Protein AF-A0A920RBZ0-F1 (afdb_monomer)

Structure (mmCIF, N/CA/C/O backbone):
data_AF-A0A920RBZ0-F1
#
_entry.id   AF-A0A920RBZ0-F1
#
loop_
_atom_site.group_PDB
_atom_site.id
_atom_site.type_symbol
_atom_site.label_atom_id
_atom_site.label_alt_id
_atom_site.label_comp_id
_atom_site.label_asym_id
_atom_site.label_entity_id
_atom_site.label_seq_id
_atom_site.pdbx_PDB_ins_code
_atom_site.Cartn_x
_atom_site.Cartn_y
_atom_site.Cartn_z
_atom_site.occupancy
_atom_site.B_iso_or_equiv
_atom_site.auth_seq_id
_atom_site.auth_comp_id
_atom_site.auth_asym_id
_atom_site.auth_atom_id
_atom_site.pdbx_PDB_model_num
ATOM 1 N N . MET A 1 1 ? -3.989 13.168 2.969 1.00 63.44 1 MET A N 1
ATOM 2 C CA . MET A 1 1 ? -5.109 12.284 3.376 1.00 63.44 1 MET A CA 1
ATOM 3 C C . MET A 1 1 ? -4.665 11.028 4.134 1.00 63.44 1 MET A C 1
ATOM 5 O O . MET A 1 1 ? -4.941 10.979 5.319 1.00 63.44 1 MET A O 1
ATOM 9 N N . MET A 1 2 ? -3.976 10.028 3.555 1.00 75.94 2 MET A N 1
ATOM 10 C CA . MET A 1 2 ? -3.644 8.800 4.323 1.00 75.94 2 MET A CA 1
ATOM 11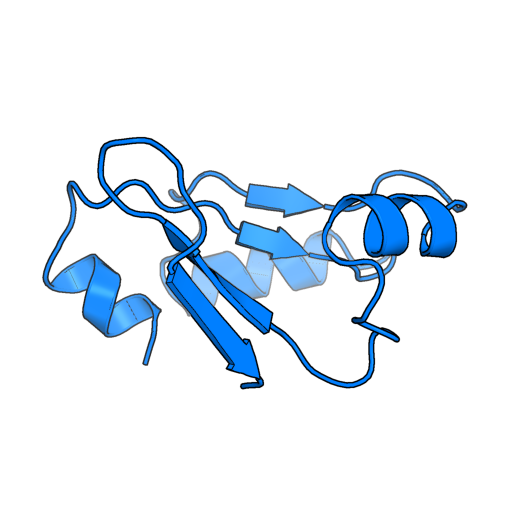 C C . MET A 1 2 ? -2.591 9.020 5.426 1.00 75.94 2 MET A C 1
ATOM 13 O O . MET A 1 2 ? -2.751 8.508 6.529 1.00 75.94 2 MET A O 1
ATOM 17 N N . GLY A 1 3 ? -1.570 9.849 5.177 1.00 76.19 3 GLY A N 1
ATOM 18 C CA . GLY A 1 3 ? -0.590 10.219 6.211 1.00 76.19 3 GLY A CA 1
ATOM 19 C C . GLY A 1 3 ? -1.228 10.876 7.445 1.00 76.19 3 GLY A C 1
ATOM 20 O O . GLY A 1 3 ? -0.833 10.596 8.570 1.00 76.19 3 GLY A O 1
ATOM 21 N N . GLU A 1 4 ? -2.284 11.673 7.258 1.00 81.69 4 GLU A N 1
ATOM 22 C CA . GLU A 1 4 ? -3.045 12.267 8.368 1.00 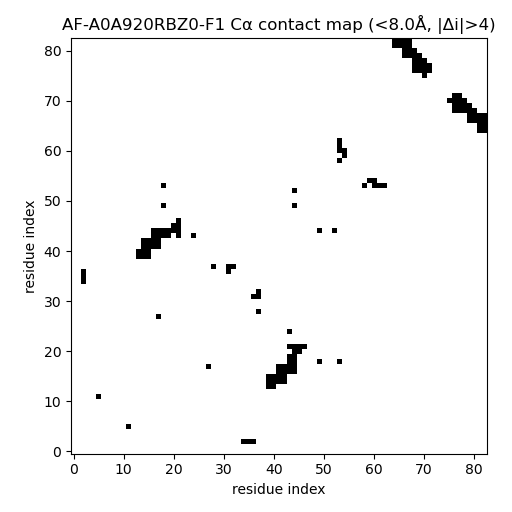81.69 4 GLU A CA 1
ATOM 23 C C . GLU A 1 4 ? -3.847 11.216 9.148 1.00 81.69 4 GLU A C 1
ATOM 25 O O . GLU A 1 4 ? -3.906 11.273 10.374 1.00 81.69 4 GLU A O 1
ATOM 30 N N . VAL A 1 5 ? -4.439 10.230 8.461 1.00 84.31 5 VAL A N 1
ATOM 31 C CA . VAL A 1 5 ? -5.160 9.123 9.115 1.00 84.31 5 VAL A CA 1
ATOM 32 C C . VAL A 1 5 ? -4.223 8.332 10.025 1.00 84.31 5 VAL A C 1
ATOM 34 O O . VAL A 1 5 ? -4.607 7.995 11.144 1.00 84.31 5 VAL A O 1
ATOM 37 N N . LEU A 1 6 ? -2.996 8.080 9.572 1.00 84.25 6 LEU A N 1
ATOM 38 C CA . LEU A 1 6 ? -1.984 7.352 10.337 1.00 84.25 6 LEU A CA 1
ATOM 39 C C . LEU A 1 6 ? -1.445 8.174 11.506 1.00 84.25 6 LEU A C 1
ATOM 41 O O . LEU A 1 6 ? -1.292 7.641 12.600 1.00 84.25 6 LEU A O 1
ATOM 45 N N . ALA A 1 7 ? -1.258 9.483 11.319 1.00 84.31 7 ALA A N 1
ATOM 46 C CA . ALA A 1 7 ? -0.901 10.384 12.414 1.00 84.31 7 ALA A CA 1
ATOM 47 C C . ALA A 1 7 ? -1.961 10.397 13.534 1.00 84.31 7 ALA A C 1
ATOM 49 O O . ALA A 1 7 ? -1.619 10.530 14.707 1.00 84.31 7 ALA A O 1
ATOM 50 N N . LEU A 1 8 ? -3.244 10.234 13.188 1.00 89.38 8 LEU A N 1
ATOM 51 C CA . LEU A 1 8 ? -4.343 10.134 14.156 1.00 89.38 8 LEU A CA 1
ATOM 52 C C . LEU A 1 8 ? -4.517 8.725 14.749 1.00 89.38 8 LEU A C 1
ATOM 54 O O . LEU A 1 8 ? -5.146 8.590 15.796 1.00 89.38 8 LEU A O 1
ATOM 58 N N . ASN A 1 9 ? -3.991 7.687 14.093 1.00 89.75 9 ASN A N 1
ATOM 59 C CA . ASN A 1 9 ? -4.164 6.282 14.473 1.00 89.75 9 ASN A CA 1
ATOM 60 C C . ASN A 1 9 ? -2.830 5.521 14.338 1.00 89.75 9 ASN A C 1
ATOM 62 O O . ASN A 1 9 ? -2.701 4.680 13.446 1.00 89.75 9 ASN A O 1
ATOM 66 N N . PRO A 1 10 ? -1.834 5.791 15.201 1.00 85.94 10 PRO A N 1
ATOM 67 C CA . PRO A 1 10 ? -0.484 5.239 15.053 1.00 85.94 10 PRO A CA 1
ATOM 68 C C . PRO A 1 10 ? -0.426 3.707 15.173 1.00 85.94 10 PRO A C 1
ATOM 70 O O . PRO A 1 10 ? 0.462 3.084 14.603 1.00 85.94 10 PRO A O 1
ATOM 73 N N . ASP A 1 11 ? -1.394 3.096 15.863 1.00 89.75 11 ASP A N 1
ATOM 74 C CA . ASP A 1 11 ? -1.482 1.641 16.034 1.00 89.75 11 ASP A CA 1
ATOM 75 C C . ASP A 1 11 ? -2.268 0.936 14.911 1.00 89.75 11 ASP A C 1
ATOM 77 O O . ASP A 1 11 ? -2.470 -0.280 14.963 1.00 89.75 11 ASP A O 1
ATOM 81 N N . LEU A 1 12 ? -2.763 1.675 13.908 1.00 89.94 12 LEU A N 1
ATOM 82 C CA . LEU A 1 12 ? -3.513 1.096 12.795 1.00 89.94 12 LEU A CA 1
ATOM 83 C C . LEU A 1 12 ? -2.577 0.241 11.923 1.00 89.94 12 LEU A C 1
ATOM 85 O O . LEU A 1 12 ? -1.635 0.786 11.342 1.00 89.94 12 LEU A O 1
ATOM 89 N N . PRO A 1 13 ? -2.843 -1.070 11.748 1.00 91.88 13 PRO A N 1
ATOM 90 C CA . PRO A 1 13 ? -2.056 -1.886 10.835 1.00 91.88 13 PRO A CA 1
ATOM 91 C C . PRO A 1 13 ? -2.184 -1.348 9.411 1.00 91.88 13 PRO A C 1
ATOM 93 O O . PRO A 1 13 ? -3.280 -1.291 8.849 1.00 91.88 13 PRO A O 1
ATOM 96 N N . PHE A 1 14 ? -1.055 -0.956 8.830 1.00 91.19 14 PHE A N 1
ATOM 97 C CA . PHE A 1 14 ? -1.017 -0.315 7.527 1.00 91.19 14 PHE A CA 1
ATOM 98 C C . PHE A 1 14 ? 0.220 -0.760 6.751 1.00 91.19 14 PHE A C 1
ATOM 100 O O . PHE A 1 14 ? 1.322 -0.829 7.295 1.00 91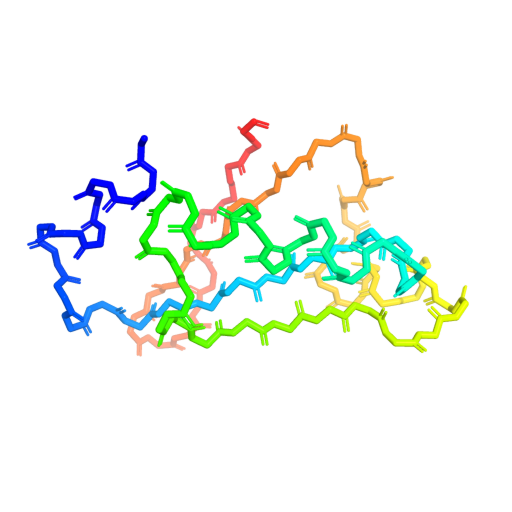.19 14 PHE A O 1
ATOM 107 N N . VAL A 1 15 ? 0.019 -1.084 5.474 1.00 92.75 15 VAL A N 1
ATOM 108 C CA . VAL A 1 15 ? 1.070 -1.542 4.566 1.00 92.75 15 VAL A CA 1
ATOM 109 C C . VAL A 1 15 ? 0.939 -0.790 3.252 1.00 92.75 15 VAL A C 1
ATOM 111 O O . VAL A 1 15 ? -0.150 -0.712 2.682 1.00 92.75 15 VAL A O 1
ATOM 114 N N . LEU A 1 16 ? 2.060 -0.271 2.759 1.00 93.19 16 LEU A N 1
ATOM 115 C CA . LEU A 1 16 ? 2.154 0.334 1.433 1.00 93.19 16 LEU A CA 1
ATOM 116 C C . LEU A 1 16 ? 2.711 -0.671 0.431 1.00 93.19 16 LEU A C 1
ATOM 118 O O . LEU A 1 16 ? 3.625 -1.434 0.740 1.00 93.19 16 LEU A O 1
ATOM 122 N N . VAL A 1 17 ? 2.181 -0.651 -0.787 1.00 92.44 17 VAL A N 1
ATOM 123 C CA . VAL A 1 17 ? 2.701 -1.450 -1.897 1.00 92.44 17 VAL A CA 1
ATOM 124 C C . VAL A 1 17 ? 2.857 -0.538 -3.106 1.00 92.44 17 VAL A C 1
ATOM 126 O O . VAL A 1 17 ? 1.856 -0.099 -3.669 1.00 92.44 17 VAL A O 1
ATOM 129 N N . SER A 1 18 ? 4.097 -0.245 -3.503 1.00 92.31 18 SER A N 1
ATOM 130 C CA . SER A 1 18 ? 4.368 0.401 -4.790 1.00 92.31 18 SER A CA 1
ATOM 131 C C . SER A 1 18 ? 4.356 -0.651 -5.896 1.00 92.31 18 SER A C 1
ATOM 133 O O . SER A 1 18 ? 4.992 -1.706 -5.797 1.00 92.31 18 SER A O 1
ATOM 135 N N . THR A 1 19 ? 3.614 -0.350 -6.958 1.00 90.50 19 THR A N 1
ATOM 136 C CA . THR A 1 19 ? 3.559 -1.162 -8.181 1.00 90.50 19 THR A CA 1
ATOM 137 C C . THR A 1 19 ? 4.385 -0.571 -9.319 1.00 90.50 19 THR A C 1
ATOM 139 O O . THR A 1 19 ? 4.243 -1.013 -10.461 1.00 90.50 19 THR A O 1
ATOM 142 N N . ASP A 1 20 ? 5.198 0.441 -9.018 1.00 88.75 20 ASP A N 1
ATOM 143 C CA . ASP A 1 20 ? 6.088 1.085 -9.978 1.00 88.75 20 ASP A CA 1
ATOM 144 C C . ASP A 1 20 ? 7.290 0.183 -10.289 1.00 88.75 20 ASP A C 1
ATOM 146 O O . ASP A 1 20 ? 7.508 -0.851 -9.650 1.00 88.75 20 ASP A O 1
ATOM 150 N N . SER A 1 21 ? 8.068 0.556 -11.307 1.00 88.38 21 SER A N 1
ATOM 151 C CA . SER A 1 21 ? 9.277 -0.183 -11.680 1.00 88.38 21 SER A CA 1
ATOM 152 C C . SER A 1 21 ? 10.292 -0.155 -10.543 1.00 88.38 21 SER A C 1
ATOM 154 O O . SER A 1 21 ? 10.593 0.912 -10.022 1.00 88.38 21 SER A O 1
ATOM 156 N N . ILE A 1 22 ? 10.909 -1.295 -10.219 1.00 90.25 22 ILE A N 1
ATOM 157 C CA . ILE A 1 22 ? 11.978 -1.371 -9.208 1.00 90.25 22 ILE A CA 1
ATOM 158 C C . ILE A 1 22 ? 13.158 -0.424 -9.499 1.00 90.25 22 ILE A C 1
ATOM 160 O O . ILE A 1 22 ? 13.914 -0.074 -8.596 1.00 90.25 22 ILE A O 1
ATOM 164 N N . GLU A 1 23 ? 13.306 0.016 -10.750 1.00 92.31 23 GLU A N 1
ATOM 165 C CA . GLU A 1 23 ? 14.296 1.011 -11.170 1.00 92.31 23 GLU A CA 1
ATOM 166 C C . GLU A 1 23 ? 14.083 2.381 -10.504 1.00 92.31 23 GLU A C 1
ATOM 168 O O . GLU A 1 23 ? 15.055 3.093 -10.277 1.00 92.31 23 GLU A O 1
ATOM 173 N N . THR A 1 24 ? 12.848 2.730 -10.119 1.00 92.75 24 THR A N 1
ATOM 174 C CA . THR A 1 24 ? 12.500 4.002 -9.451 1.00 92.75 24 THR A CA 1
ATOM 175 C C . THR A 1 24 ? 12.497 3.879 -7.925 1.00 92.75 24 THR A C 1
ATOM 177 O O . THR A 1 24 ? 11.813 4.624 -7.222 1.00 92.75 24 THR A O 1
ATOM 180 N N . ARG A 1 25 ? 13.222 2.897 -7.375 1.00 93.06 25 ARG A N 1
ATOM 181 C CA . ARG A 1 25 ? 13.248 2.631 -5.929 1.00 93.06 25 ARG A CA 1
ATOM 182 C C . ARG A 1 25 ? 13.755 3.821 -5.115 1.00 93.06 25 ARG A C 1
ATOM 184 O O . ARG A 1 25 ? 13.259 4.035 -4.014 1.00 93.06 25 ARG A O 1
ATOM 191 N N . GLU A 1 26 ? 14.752 4.552 -5.609 1.00 95.25 26 GLU A N 1
ATOM 192 C CA . GLU A 1 26 ? 15.285 5.721 -4.895 1.00 95.25 26 GLU A CA 1
ATOM 193 C C . GLU A 1 26 ? 14.239 6.840 -4.813 1.00 95.25 26 GLU A C 1
ATOM 195 O O . GLU A 1 26 ? 13.965 7.314 -3.712 1.00 95.25 26 GLU A O 1
ATOM 200 N N . ASP A 1 27 ? 13.552 7.137 -5.920 1.00 95.38 27 ASP A N 1
ATOM 201 C CA . ASP A 1 27 ? 12.445 8.103 -5.957 1.00 95.38 27 ASP A CA 1
ATOM 202 C C . ASP A 1 27 ? 11.313 7.708 -4.991 1.00 95.38 27 ASP A C 1
ATOM 204 O O . ASP A 1 27 ? 10.764 8.540 -4.268 1.00 95.38 27 ASP A O 1
ATOM 208 N N . ALA A 1 28 ? 10.974 6.414 -4.935 1.00 93.50 28 ALA A N 1
ATOM 209 C CA . ALA A 1 28 ? 9.963 5.905 -4.012 1.00 93.50 28 ALA A CA 1
ATOM 210 C C . ALA A 1 28 ? 10.380 6.077 -2.540 1.00 93.50 28 ALA A C 1
ATOM 212 O O . ALA A 1 28 ? 9.539 6.378 -1.693 1.00 93.50 28 ALA A O 1
ATOM 213 N N . LEU A 1 29 ? 11.666 5.903 -2.221 1.00 94.31 29 LEU A N 1
ATOM 214 C CA . LEU A 1 29 ? 12.186 6.122 -0.870 1.00 94.31 29 LEU A CA 1
ATOM 215 C C . LEU A 1 29 ? 12.165 7.606 -0.486 1.00 94.31 29 LEU A C 1
ATOM 217 O O . LEU A 1 29 ? 11.734 7.915 0.625 1.00 94.31 29 LEU A O 1
ATOM 221 N N . GLU A 1 30 ? 12.571 8.511 -1.382 1.00 95.69 30 GLU A N 1
ATOM 222 C CA . GLU A 1 30 ? 12.456 9.961 -1.153 1.00 95.69 30 GLU A CA 1
ATOM 223 C C . GLU A 1 30 ? 11.002 10.367 -0.908 1.00 95.69 30 GLU A C 1
ATOM 225 O O . GLU A 1 30 ? 10.710 11.025 0.091 1.00 95.69 30 GLU A O 1
ATOM 230 N N . PHE A 1 31 ? 10.069 9.873 -1.727 1.00 92.25 31 PHE A N 1
ATOM 231 C CA . PHE A 1 31 ? 8.642 10.115 -1.527 1.00 92.25 31 PHE A CA 1
ATOM 232 C C . PHE A 1 31 ? 8.167 9.661 -0.137 1.00 92.25 31 PHE A C 1
ATOM 234 O O . PHE A 1 31 ? 7.457 10.388 0.556 1.00 92.25 31 PHE A O 1
ATOM 241 N N . LEU A 1 32 ? 8.562 8.471 0.324 1.00 92.06 32 LEU A N 1
ATOM 242 C CA . LEU A 1 32 ? 8.188 8.018 1.667 1.00 92.06 32 LEU A CA 1
ATOM 243 C C . LEU A 1 32 ? 8.778 8.911 2.768 1.00 92.06 32 LEU A C 1
ATOM 245 O O . LEU A 1 32 ? 8.128 9.113 3.794 1.00 92.06 32 LEU A O 1
ATOM 249 N N . ILE A 1 33 ? 9.983 9.451 2.587 1.00 93.25 33 ILE A N 1
ATOM 250 C CA . ILE A 1 33 ? 10.600 10.369 3.554 1.00 93.25 33 ILE A CA 1
ATOM 251 C C . ILE A 1 33 ? 9.839 11.695 3.593 1.00 93.25 33 ILE A C 1
ATOM 253 O O . ILE A 1 33 ? 9.421 12.108 4.676 1.00 93.25 33 ILE A O 1
ATOM 257 N N . ASP A 1 34 ? 9.584 12.303 2.433 1.00 91.56 34 ASP A N 1
ATOM 258 C CA . ASP A 1 34 ? 8.911 13.603 2.301 1.00 91.56 34 ASP A CA 1
ATOM 259 C C . ASP A 1 34 ? 7.530 13.631 2.967 1.00 91.56 34 ASP A C 1
ATOM 261 O O . ASP A 1 34 ? 7.105 14.651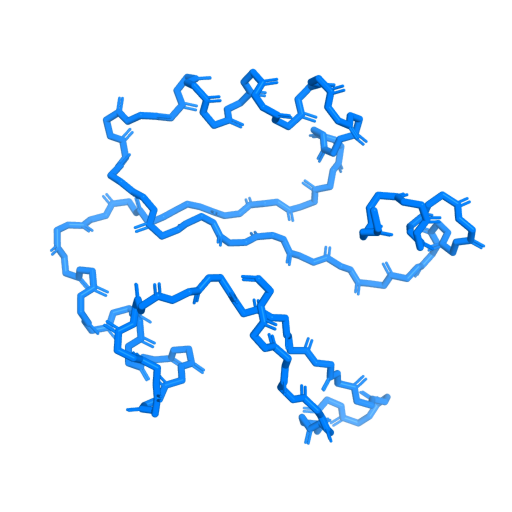 3.516 1.00 91.56 34 ASP A O 1
ATOM 265 N N . TYR A 1 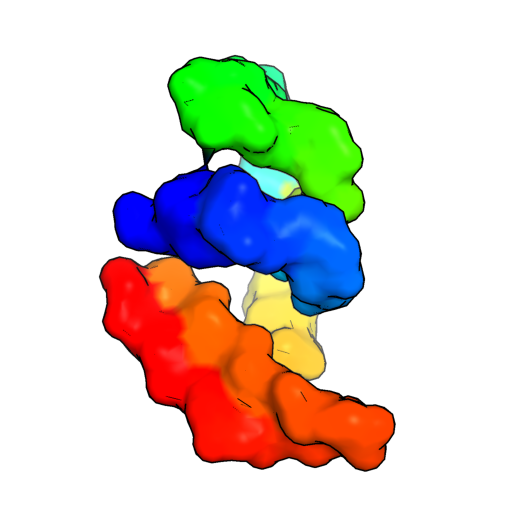35 ? 6.837 12.490 2.964 1.00 87.81 35 TYR A N 1
ATOM 266 C CA . TYR A 1 35 ? 5.509 12.342 3.559 1.00 87.81 35 TYR A CA 1
ATOM 267 C C . TYR A 1 35 ? 5.507 11.686 4.951 1.00 87.81 35 TYR A C 1
ATOM 269 O O . TYR A 1 35 ? 4.431 11.391 5.474 1.00 87.81 35 TYR A O 1
ATOM 277 N N . ASN A 1 36 ? 6.673 11.483 5.579 1.00 87.56 36 ASN A N 1
ATOM 278 C CA . ASN A 1 36 ? 6.825 10.801 6.877 1.00 87.56 36 ASN A CA 1
ATOM 279 C C . ASN A 1 36 ? 6.231 9.377 6.910 1.00 87.56 36 ASN A C 1
ATOM 281 O O . ASN A 1 36 ? 5.693 8.931 7.920 1.00 87.56 36 ASN A O 1
ATOM 285 N N . LEU A 1 37 ? 6.321 8.657 5.794 1.00 88.12 37 LEU A N 1
ATOM 286 C CA . LEU A 1 37 ? 5.847 7.280 5.626 1.00 88.12 37 LEU A CA 1
ATOM 287 C C . LEU A 1 37 ? 6.991 6.251 5.631 1.00 88.12 37 LEU A C 1
ATOM 289 O O . LEU A 1 37 ? 6.738 5.057 5.527 1.00 88.12 37 LEU A O 1
ATOM 293 N N . HIS A 1 38 ? 8.249 6.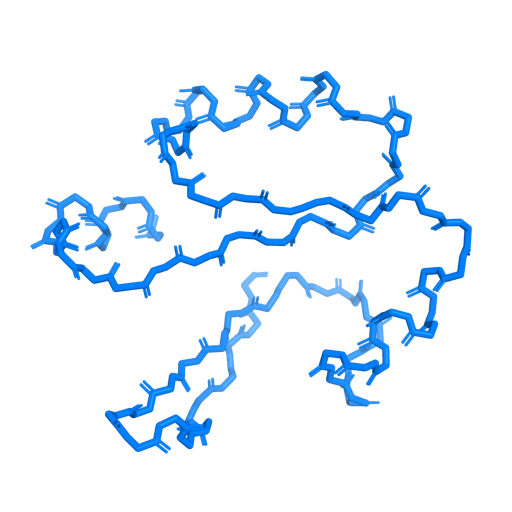680 5.741 1.00 89.75 38 HIS A N 1
ATOM 294 C CA . HIS A 1 38 ? 9.427 5.806 5.653 1.00 89.75 38 HIS A CA 1
ATOM 295 C C . HIS A 1 38 ? 9.559 4.790 6.803 1.00 89.75 38 HIS A C 1
ATOM 297 O O . HIS A 1 38 ? 10.239 3.780 6.642 1.00 89.75 38 HIS A O 1
ATOM 303 N N . GLU A 1 39 ? 8.903 5.023 7.942 1.00 88.56 39 GLU A N 1
ATOM 304 C CA . GLU A 1 39 ? 8.856 4.070 9.064 1.00 88.56 39 GLU A CA 1
ATOM 305 C C . GLU A 1 39 ? 7.753 3.009 8.907 1.00 88.56 39 GLU A C 1
ATOM 307 O O . GLU A 1 39 ? 7.700 2.033 9.656 1.00 88.56 39 GLU A O 1
ATOM 312 N N . ILE A 1 40 ? 6.869 3.176 7.923 1.00 89.25 40 ILE A N 1
ATOM 313 C CA . ILE A 1 40 ? 5.769 2.254 7.656 1.00 89.25 40 ILE A CA 1
ATOM 314 C C . ILE A 1 40 ? 6.287 1.072 6.847 1.00 89.25 40 ILE A C 1
ATOM 316 O O . ILE A 1 40 ? 7.066 1.224 5.902 1.00 89.25 40 ILE A O 1
ATOM 320 N N . GLN A 1 41 ? 5.783 -0.123 7.162 1.00 92.25 41 GLN A N 1
ATOM 321 C CA . GLN A 1 41 ? 6.040 -1.297 6.344 1.00 92.25 41 GLN A CA 1
ATOM 322 C C . GLN A 1 41 ? 5.590 -1.057 4.894 1.00 92.25 41 GLN A C 1
ATOM 324 O O . GLN A 1 41 ? 4.406 -0.877 4.602 1.00 92.25 41 GLN A O 1
ATOM 329 N N . SER A 1 42 ? 6.548 -1.106 3.974 1.00 93.38 42 SER A N 1
ATOM 330 C CA . SER A 1 42 ? 6.314 -0.923 2.548 1.00 93.38 42 SER A CA 1
ATOM 331 C C . SER A 1 42 ? 6.948 -2.045 1.733 1.00 93.38 42 SER A C 1
ATOM 333 O O . SER A 1 42 ? 7.987 -2.604 2.091 1.00 93.38 42 SER A O 1
ATOM 335 N N . TRP A 1 43 ? 6.290 -2.386 0.631 1.00 93.12 43 TRP A N 1
ATOM 336 C CA . TRP A 1 43 ? 6.756 -3.343 -0.363 1.00 93.12 43 TRP A CA 1
ATOM 337 C C . TRP A 1 43 ? 6.784 -2.675 -1.731 1.00 93.12 43 TRP A C 1
ATOM 339 O O . TRP A 1 43 ? 5.994 -1.779 -2.020 1.00 93.12 43 TRP A O 1
ATOM 349 N N . MET A 1 44 ? 7.678 -3.140 -2.592 1.00 92.50 44 MET A N 1
ATOM 350 C CA . MET A 1 44 ? 7.745 -2.726 -3.986 1.00 92.50 44 MET A CA 1
ATOM 351 C C . MET A 1 44 ? 7.841 -3.971 -4.853 1.00 92.50 44 MET A C 1
ATOM 353 O O . MET A 1 44 ? 8.426 -4.979 -4.442 1.00 92.50 44 MET A O 1
ATOM 357 N N . PHE A 1 45 ? 7.255 -3.923 -6.043 1.00 90.88 45 PHE A N 1
ATOM 358 C CA . PHE A 1 45 ? 7.386 -5.023 -6.987 1.00 90.88 45 PHE A CA 1
ATOM 359 C C . PHE A 1 45 ? 8.849 -5.167 -7.416 1.00 90.88 45 PHE A C 1
ATOM 361 O O . PHE A 1 45 ? 9.463 -4.218 -7.886 1.00 90.88 45 PHE A O 1
ATOM 368 N N . ALA A 1 46 ? 9.407 -6.364 -7.235 1.00 85.56 46 ALA A N 1
ATOM 369 C CA . ALA A 1 46 ? 10.824 -6.646 -7.476 1.00 85.56 46 ALA A CA 1
ATOM 370 C C . ALA A 1 46 ? 11.100 -7.335 -8.826 1.00 85.56 46 ALA A C 1
ATOM 372 O O . ALA A 1 46 ? 12.252 -7.626 -9.134 1.00 85.56 46 ALA A O 1
ATOM 373 N N . ASP A 1 47 ? 10.062 -7.639 -9.610 1.00 76.38 47 ASP A N 1
ATOM 374 C CA . ASP A 1 47 ? 10.172 -8.408 -10.851 1.00 76.38 47 ASP A CA 1
ATOM 375 C C . ASP A 1 47 ? 9.240 -7.856 -11.942 1.00 76.38 47 ASP A C 1
ATOM 377 O O . ASP A 1 47 ? 8.234 -7.195 -11.685 1.00 76.38 47 ASP A O 1
ATOM 381 N N . SER A 1 48 ? 9.584 -8.198 -13.175 1.00 69.00 48 SER A N 1
ATOM 382 C CA . SER A 1 48 ? 8.911 -7.930 -14.440 1.00 69.00 48 SER A CA 1
ATOM 383 C C . SER A 1 48 ? 7.504 -8.536 -14.578 1.00 69.00 48 SER A C 1
ATOM 385 O O . SER A 1 48 ? 6.726 -8.062 -15.406 1.00 69.00 48 SER A O 1
ATOM 387 N N . PHE A 1 49 ? 7.105 -9.520 -13.757 1.00 80.06 49 PHE A N 1
ATOM 388 C CA . PHE A 1 49 ? 5.743 -10.098 -13.771 1.00 80.06 49 PHE A CA 1
ATOM 389 C C . PHE A 1 49 ? 4.693 -9.227 -13.051 1.00 80.06 49 PHE A C 1
ATOM 391 O O . PHE A 1 49 ? 3.862 -9.714 -12.276 1.00 80.06 49 PHE A O 1
ATOM 398 N N . ILE A 1 50 ? 4.703 -7.927 -13.340 1.00 81.94 50 ILE A N 1
ATOM 399 C CA . ILE A 1 50 ? 3.884 -6.892 -12.696 1.00 81.94 50 ILE A CA 1
ATOM 400 C C . ILE A 1 50 ? 2.380 -7.183 -12.852 1.00 81.94 50 ILE A C 1
ATOM 402 O O . ILE A 1 50 ? 1.611 -7.017 -11.908 1.00 81.94 50 ILE A O 1
ATOM 406 N N . GLU A 1 51 ? 1.943 -7.676 -14.015 1.00 84.50 51 GLU A N 1
ATOM 407 C CA . GLU A 1 51 ? 0.531 -8.003 -14.267 1.00 84.50 51 GLU A CA 1
ATOM 408 C C . GLU A 1 51 ? 0.013 -9.128 -13.367 1.00 84.50 51 GLU A C 1
ATOM 410 O O . GLU A 1 51 ? -1.078 -9.019 -12.809 1.00 84.50 51 GLU A O 1
ATOM 415 N N . ARG A 1 52 ? 0.806 -10.190 -13.169 1.00 87.12 52 ARG A N 1
ATOM 416 C CA . ARG A 1 52 ? 0.429 -11.306 -12.291 1.00 87.12 52 ARG A CA 1
ATOM 417 C C . ARG A 1 52 ? 0.377 -10.857 -10.833 1.00 87.12 52 ARG A C 1
ATOM 419 O O . ARG A 1 52 ? -0.541 -11.249 -10.117 1.00 87.12 52 ARG A O 1
ATOM 426 N N . LEU A 1 53 ? 1.340 -10.040 -10.405 1.00 87.81 53 LEU A N 1
ATOM 427 C CA . LEU A 1 53 ? 1.355 -9.486 -9.053 1.00 87.81 53 LEU A CA 1
ATOM 428 C C . LEU A 1 53 ? 0.148 -8.563 -8.819 1.00 87.81 53 LEU A C 1
ATOM 430 O O . LEU A 1 53 ? -0.548 -8.736 -7.822 1.00 87.81 53 LEU A O 1
ATOM 434 N N . ARG A 1 54 ? -0.188 -7.673 -9.765 1.00 87.75 54 ARG A N 1
ATOM 435 C CA . ARG A 1 54 ? -1.412 -6.850 -9.691 1.00 87.75 54 ARG A CA 1
ATOM 436 C C . ARG A 1 54 ? -2.677 -7.697 -9.623 1.00 87.7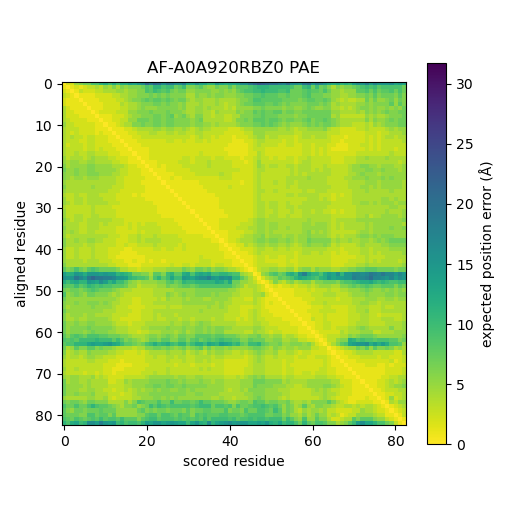5 54 ARG A C 1
ATOM 438 O O . ARG A 1 54 ? -3.497 -7.482 -8.737 1.00 87.75 54 ARG A O 1
ATOM 445 N N . TYR A 1 55 ? -2.798 -8.697 -10.496 1.00 88.69 55 TYR A N 1
ATOM 446 C CA . TYR A 1 55 ? -3.943 -9.609 -10.495 1.00 88.69 55 TYR A CA 1
ATOM 447 C C . TYR A 1 55 ? -4.091 -10.348 -9.156 1.00 88.69 55 TYR A C 1
ATOM 449 O O . TYR A 1 55 ? -5.206 -10.593 -8.708 1.00 88.69 55 TYR A O 1
ATOM 457 N N . SER A 1 56 ? -2.975 -10.688 -8.497 1.00 88.81 56 SER A N 1
ATOM 458 C CA . SER A 1 56 ? -3.001 -11.330 -7.176 1.00 88.81 56 SER A CA 1
ATOM 459 C C . SER A 1 56 ? -3.472 -10.409 -6.045 1.00 88.81 56 SER A C 1
ATOM 461 O O . SER A 1 56 ? -3.956 -10.912 -5.035 1.00 88.81 56 SER A O 1
ATOM 463 N N . ILE A 1 57 ? -3.357 -9.087 -6.218 1.00 89.25 57 ILE A N 1
ATOM 464 C CA . ILE A 1 57 ? -3.885 -8.084 -5.284 1.00 89.25 57 ILE A CA 1
ATOM 465 C C . ILE A 1 57 ? -5.387 -7.904 -5.517 1.00 89.25 57 ILE A C 1
ATOM 467 O O . ILE A 1 57 ? -6.181 -8.059 -4.592 1.00 89.25 57 ILE A O 1
ATOM 471 N N . ASP A 1 58 ? -5.773 -7.576 -6.752 1.00 90.88 58 ASP A N 1
ATOM 472 C CA . ASP A 1 58 ? -7.167 -7.368 -7.146 1.00 90.88 58 ASP A CA 1
ATOM 473 C C . ASP A 1 58 ? -7.344 -7.676 -8.646 1.00 90.88 58 ASP A C 1
ATOM 475 O O . ASP A 1 58 ? -6.888 -6.906 -9.496 1.00 90.88 58 ASP A O 1
ATOM 479 N N . PRO A 1 59 ? -8.042 -8.770 -9.001 1.00 90.94 59 PRO A N 1
ATOM 480 C CA . PRO A 1 59 ? -8.344 -9.122 -10.389 1.00 90.94 59 PRO A CA 1
ATOM 481 C C . PRO A 1 59 ? -9.114 -8.050 -11.173 1.00 90.94 59 PRO A C 1
ATOM 483 O O . PRO A 1 59 ? -9.084 -8.056 -12.402 1.00 90.94 59 PRO A O 1
ATOM 486 N N . ASN A 1 60 ? -9.816 -7.145 -10.482 1.00 89.31 60 ASN A N 1
ATOM 487 C CA . ASN A 1 60 ? -10.598 -6.058 -11.078 1.00 89.31 60 ASN A CA 1
ATOM 488 C C . ASN A 1 60 ? -9.824 -4.730 -11.112 1.00 89.31 60 ASN A C 1
ATOM 490 O O . ASN A 1 60 ? -10.413 -3.663 -11.333 1.00 89.31 60 ASN A O 1
ATOM 494 N N . TRP A 1 61 ? -8.519 -4.764 -10.836 1.00 88.69 61 TRP A N 1
ATOM 495 C CA . TRP A 1 61 ? -7.648 -3.602 -10.897 1.00 88.69 61 TRP A CA 1
ATOM 496 C C . TRP A 1 61 ? -6.690 -3.688 -12.083 1.00 88.69 61 TRP A C 1
ATOM 498 O O . TRP A 1 61 ? -5.714 -4.434 -12.084 1.00 88.69 61 TRP A O 1
ATOM 508 N N . TYR A 1 62 ? -6.942 -2.847 -13.083 1.00 82.81 62 TYR A N 1
ATOM 509 C CA . TYR A 1 62 ? -6.132 -2.771 -14.300 1.00 82.81 62 TYR A CA 1
ATOM 510 C C . TYR A 1 62 ? -4.899 -1.855 -14.173 1.00 82.81 62 TYR A C 1
ATOM 512 O O . TYR A 1 62 ? -4.180 -1.662 -15.146 1.00 82.81 62 TYR A O 1
ATOM 520 N N . GLY A 1 63 ? -4.622 -1.307 -12.981 1.00 80.62 63 GLY A N 1
ATOM 521 C CA . GLY A 1 63 ? -3.475 -0.419 -12.743 1.00 80.62 63 GLY A CA 1
ATOM 522 C C . GLY A 1 63 ? -3.703 1.049 -13.121 1.00 80.62 63 GLY A C 1
ATOM 523 O O . GLY A 1 63 ? -2.742 1.793 -13.246 1.00 80.62 63 GLY A O 1
ATOM 524 N N . GLU A 1 64 ? -4.957 1.465 -13.313 1.00 81.12 64 GLU A N 1
ATOM 525 C CA . GLU A 1 64 ? -5.314 2.806 -13.806 1.00 81.12 64 GLU A CA 1
ATOM 526 C C . GLU A 1 64 ? -5.109 3.914 -12.759 1.00 81.12 64 GLU A C 1
ATOM 528 O O . GLU A 1 64 ? -4.686 5.014 -13.099 1.00 81.12 64 GLU A O 1
ATOM 533 N N . LEU A 1 65 ? -5.417 3.615 -11.490 1.00 87.69 65 LEU A N 1
ATOM 534 C CA . LEU A 1 65 ? -5.290 4.515 -10.339 1.00 87.69 65 LEU A CA 1
ATOM 535 C C . LEU A 1 65 ? -4.798 3.746 -9.103 1.00 87.69 65 LEU A C 1
ATOM 537 O O . LEU A 1 65 ? -5.126 2.556 -8.976 1.00 87.69 65 LEU A O 1
ATOM 541 N N . PRO A 1 66 ? -4.076 4.399 -8.174 1.00 88.25 66 PRO A N 1
ATOM 542 C CA . PRO A 1 66 ? -3.795 3.851 -6.852 1.00 88.25 66 PRO A CA 1
ATOM 543 C C . PRO A 1 66 ? -5.071 3.389 -6.135 1.00 88.25 66 PRO A C 1
ATOM 545 O O . PRO A 1 66 ? -6.133 4.009 -6.245 1.00 88.25 66 PRO A O 1
ATOM 548 N N . ARG A 1 67 ? -4.974 2.289 -5.378 1.00 91.31 67 ARG A N 1
ATOM 549 C CA . ARG A 1 67 ? -6.094 1.736 -4.603 1.00 91.31 67 ARG A CA 1
ATOM 550 C C . ARG A 1 67 ? -5.756 1.612 -3.128 1.00 91.31 67 ARG A C 1
ATOM 552 O O . ARG A 1 67 ? -4.652 1.225 -2.762 1.00 91.31 67 ARG A O 1
ATOM 559 N N . SER A 1 68 ? -6.753 1.887 -2.295 1.00 91.50 68 SER A N 1
ATOM 560 C CA . SER A 1 68 ? -6.745 1.583 -0.866 1.00 91.50 68 SER A CA 1
ATOM 561 C C . SER A 1 68 ? 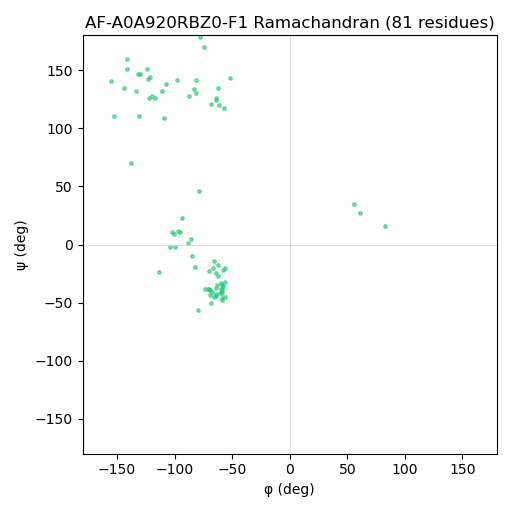-7.756 0.480 -0.573 1.00 91.50 68 SER A C 1
ATOM 563 O O . SER A 1 68 ? -8.908 0.564 -1.007 1.00 91.50 68 SER A O 1
ATOM 565 N N . TYR A 1 69 ? -7.329 -0.534 0.179 1.00 92.12 69 TYR A N 1
ATOM 566 C CA . TYR A 1 69 ? -8.152 -1.670 0.587 1.00 92.12 69 TYR A CA 1
ATOM 567 C C . TYR A 1 69 ? -8.284 -1.673 2.105 1.00 92.12 69 TYR A C 1
ATOM 569 O O . TYR A 1 69 ? -7.282 -1.655 2.818 1.00 92.12 69 TYR A O 1
ATOM 577 N N . PHE A 1 70 ? -9.518 -1.709 2.598 1.00 92.38 70 PHE A N 1
ATOM 578 C CA . PHE A 1 70 ? -9.804 -1.742 4.028 1.00 92.38 70 PHE A CA 1
ATOM 579 C C . PHE A 1 70 ? -10.296 -3.125 4.424 1.00 92.38 70 PHE A C 1
ATOM 581 O O . PHE A 1 70 ? -11.123 -3.726 3.731 1.00 92.38 70 PHE A O 1
ATOM 588 N N . PHE A 1 71 ? -9.809 -3.603 5.563 1.00 93.31 71 PHE A N 1
ATOM 589 C CA . PHE A 1 71 ? -10.133 -4.912 6.111 1.00 93.31 71 PHE A CA 1
ATOM 590 C C . PHE A 1 71 ? -10.751 -4.753 7.497 1.00 93.31 71 PHE A C 1
ATOM 592 O O . PHE A 1 71 ? -10.361 -3.866 8.257 1.00 93.31 71 PHE A O 1
ATOM 599 N N . ASP A 1 72 ? -11.717 -5.609 7.821 1.00 93.69 72 ASP A N 1
ATOM 600 C CA . ASP A 1 72 ? -12.218 -5.729 9.187 1.00 93.69 72 ASP A CA 1
ATOM 601 C C . ASP A 1 72 ? -11.264 -6.556 10.070 1.00 93.69 72 ASP A C 1
ATOM 603 O O . ASP A 1 72 ? -10.242 -7.086 9.624 1.00 93.69 72 ASP A O 1
ATOM 607 N N . THR A 1 73 ? -11.614 -6.702 11.347 1.00 93.19 73 THR A N 1
ATOM 608 C CA . THR A 1 73 ? -10.827 -7.470 12.323 1.00 93.19 73 THR A CA 1
ATOM 609 C C . THR A 1 73 ? -10.760 -8.973 12.030 1.00 93.19 73 THR A C 1
ATOM 611 O O . THR A 1 73 ? -9.909 -9.655 12.595 1.00 93.19 73 THR A O 1
ATOM 614 N N . ASN A 1 74 ? -11.610 -9.495 11.139 1.00 95.81 74 ASN A N 1
ATOM 615 C CA . ASN A 1 74 ? -11.578 -10.881 10.663 1.00 95.81 74 ASN A CA 1
ATOM 616 C C . ASN A 1 74 ? -10.792 -11.024 9.348 1.00 95.81 74 ASN A C 1
ATOM 618 O O . ASN A 1 74 ? -10.856 -12.075 8.709 1.00 95.81 74 ASN A O 1
ATOM 622 N N . HIS A 1 75 ? -10.077 -9.973 8.930 1.00 91.38 75 HIS A N 1
ATOM 623 C CA . HIS A 1 75 ? -9.348 -9.900 7.666 1.00 91.38 75 HIS A CA 1
ATOM 624 C C . HIS A 1 75 ? -10.247 -10.044 6.426 1.00 91.38 75 HIS A C 1
ATOM 626 O O . HIS A 1 75 ? -9.809 -10.461 5.352 1.00 91.38 75 HIS A O 1
ATOM 632 N N . LYS A 1 76 ? -11.525 -9.672 6.542 1.00 93.88 76 LYS A N 1
ATOM 633 C CA . LYS A 1 76 ? -12.423 -9.585 5.393 1.00 93.88 76 LYS A CA 1
ATOM 634 C C . LYS A 1 76 ? -12.306 -8.198 4.775 1.00 93.88 76 LYS A C 1
ATOM 636 O O . LYS A 1 76 ? -12.464 -7.195 5.466 1.00 93.88 76 LYS A O 1
ATOM 641 N N . MET A 1 77 ? -12.067 -8.137 3.466 1.00 91.19 77 MET A N 1
ATOM 642 C CA . MET A 1 77 ? -12.091 -6.876 2.724 1.00 91.19 77 MET A CA 1
ATOM 643 C C . MET A 1 77 ? -13.506 -6.277 2.763 1.00 91.19 77 MET A C 1
ATOM 645 O O . MET A 1 77 ? -14.478 -6.952 2.412 1.00 91.19 77 MET A O 1
ATOM 649 N N . ILE A 1 78 ? -13.616 -5.022 3.198 1.00 93.00 78 ILE A N 1
ATOM 650 C CA . ILE A 1 78 ? -14.896 -4.313 3.363 1.00 93.00 78 ILE A CA 1
ATOM 651 C C . ILE A 1 78 ? -15.063 -3.135 2.403 1.00 93.00 78 ILE A C 1
ATOM 653 O O . ILE A 1 78 ? -16.196 -2.744 2.127 1.00 93.00 78 ILE A O 1
ATOM 657 N N . LEU A 1 79 ? -13.966 -2.565 1.896 1.00 88.31 79 LEU A N 1
ATOM 658 C CA . LEU A 1 79 ? -14.013 -1.403 1.013 1.00 88.31 79 LEU A CA 1
ATOM 659 C C . LEU A 1 79 ? -12.775 -1.324 0.117 1.00 88.31 79 LEU A C 1
ATOM 661 O O . LEU A 1 79 ? -11.654 -1.526 0.587 1.00 88.31 79 LEU A O 1
ATOM 665 N N . THR A 1 80 ? -13.003 -0.934 -1.137 1.00 83.88 80 THR A N 1
ATOM 666 C CA . THR A 1 80 ? -11.970 -0.548 -2.102 1.00 83.88 80 THR A CA 1
ATOM 667 C C . THR A 1 80 ? -12.216 0.891 -2.534 1.00 83.88 80 THR A C 1
ATOM 669 O O . THR A 1 80 ? -13.321 1.229 -2.960 1.00 83.88 80 THR A O 1
ATOM 672 N N . VAL A 1 81 ? -11.192 1.737 -2.432 1.00 84.88 81 VAL A N 1
ATOM 673 C CA . VAL A 1 81 ? -11.246 3.153 -2.828 1.00 84.88 81 VAL A CA 1
ATOM 674 C C . VAL A 1 81 ? -10.170 3.415 -3.876 1.00 84.88 81 VAL A C 1
ATOM 676 O O . VAL A 1 81 ? -9.003 3.112 -3.635 1.00 84.88 81 VAL A O 1
ATOM 679 N N . ALA A 1 82 ? -10.553 3.977 -5.024 1.00 81.12 82 ALA A N 1
ATOM 680 C CA . ALA A 1 82 ? -9.610 4.544 -5.989 1.00 81.12 82 ALA A CA 1
ATOM 681 C C . ALA A 1 82 ? -9.262 5.977 -5.560 1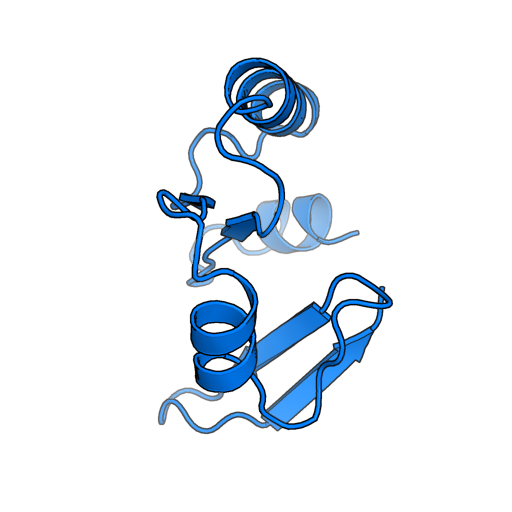.00 81.12 82 ALA A C 1
ATOM 683 O O . ALA A 1 82 ? -10.160 6.717 -5.153 1.00 81.12 82 ALA A O 1
ATOM 684 N N . SER A 1 83 ? -7.977 6.333 -5.580 1.00 73.19 83 SER A N 1
ATOM 685 C CA . SER A 1 83 ? -7.458 7.637 -5.127 1.00 73.19 83 SER A CA 1
ATOM 686 C C . SER A 1 83 ? -6.733 8.378 -6.239 1.00 73.19 83 SER A C 1
ATOM 688 O O . SER A 1 83 ? -6.165 7.691 -7.116 1.00 73.19 83 SER A O 1
#

pLDDT: mean 88.34, std 5.94, range [63.44, 95.81]

Foldseek 3Di:
DVLVVCVVPVPDQDEAEALDDVVCVVVVCVVCVVSVNNVHHYYYDPDPVSVVVVCVVPVPDPPPADWDWDADPVRHTDDIDGD

Nearest PDB structures (foldseek):
  1jqa-assembly1_A  TM=4.288E-01  e=2.653E+00  Geobacillus stearothermophilus
  9avj-assembly1_B  TM=5.280E-01  e=4.561E+00  Bacillus sp. PS3
  7q3k-assembly3_C  TM=3.289E-01  e=5.589E+00  synthetic construct

Sequence (83 aa):
MMGEVLALNPDLPFVLVSTDSIETREDALEFLIDYNLHEIQSWMFADSFIERLRYSIDPNWYGELPRSYFFDTNHKMILTVAS

Solvent-accessible surface area (backbone atoms only — not comparable to full-atom values): 5336 Å² total; per-residue (Å²): 111,69,61,57,54,41,73,76,36,79,86,58,92,65,74,49,73,47,83,59,65,59,87,49,48,66,62,53,51,50,53,26,51,79,60,72,45,65,88,50,57,67,48,64,40,85,60,89,62,50,69,61,56,41,41,72,77,37,78,90,51,89,73,87,58,56,74,49,78,41,61,50,98,84,70,46,79,76,48,80,44,79,101

Mean predicted aligned error: 4.38 Å

Radius of gyration: 13.56 Å; Cα contacts (8 Å, |Δi|>4): 75; chains: 1; bounding box: 30×25×30 Å

Secondary structure (DSSP, 8-state):
-HHHHHHH-TTS---EEE-S-GGGHHHHHHHHHHTT-TTS-EEE--SS-HHHHHHHH-TT--SSS-EEEEE-TTS-EEEEEE-